Protein AF-A0A4Y2WP47-F1 (afdb_monomer_lite)

Sequence (71 aa):
KKREAVPELAPMLWNSFGTITALLQEIINIYPAINPPTLTAHQSNRVCNALALLQCVASHPETRSAFLAGN

pLDDT: mean 89.17, std 11.16, range [49.94, 96.56]

Organism: Araneus ventricosus (NCBI:txid182803)

Structure (mmCIF, N/CA/C/O backbone):
data_AF-A0A4Y2WP47-F1
#
_entry.id   AF-A0A4Y2WP47-F1
#
loop_
_atom_site.group_PDB
_atom_site.id
_atom_site.type_symbol
_atom_site.label_atom_id
_atom_site.label_alt_id
_atom_site.label_comp_id
_atom_site.label_asym_id
_atom_site.label_entity_id
_atom_site.label_seq_id
_atom_site.pdbx_PDB_ins_code
_atom_site.Cartn_x
_atom_site.Cartn_y
_atom_site.Cartn_z
_atom_site.occupancy
_atom_site.B_iso_or_equiv
_atom_site.auth_seq_id
_atom_site.auth_comp_id
_atom_site.auth_asym_id
_atom_site.auth_atom_id
_atom_site.pdbx_PDB_model_num
ATOM 1 N N . LYS A 1 1 ? -10.166 10.751 -3.587 1.00 49.94 1 LYS A N 1
ATOM 2 C CA . LYS A 1 1 ? -11.355 11.635 -3.468 1.00 49.94 1 LYS A CA 1
ATOM 3 C C . LYS A 1 1 ? -12.396 11.189 -2.427 1.00 49.94 1 LYS A C 1
ATOM 5 O O . LYS A 1 1 ? -13.057 12.071 -1.916 1.00 49.94 1 LYS A O 1
ATOM 10 N N . LYS A 1 2 ? -12.543 9.899 -2.058 1.00 56.31 2 LYS A N 1
ATOM 11 C CA . LYS A 1 2 ? -13.435 9.479 -0.943 1.00 56.31 2 LYS A CA 1
ATOM 12 C C . LYS A 1 2 ? -12.738 9.171 0.396 1.00 56.31 2 LYS A C 1
ATOM 14 O O . LYS A 1 2 ? -13.425 8.910 1.369 1.00 56.31 2 LYS A O 1
ATOM 19 N N . ARG A 1 3 ? -11.399 9.205 0.455 1.00 53.31 3 ARG A N 1
ATOM 20 C CA . ARG A 1 3 ? -10.640 8.829 1.665 1.00 53.31 3 ARG A CA 1
ATOM 21 C C . ARG A 1 3 ? -10.883 9.748 2.862 1.00 53.31 3 ARG A C 1
ATOM 23 O O . ARG A 1 3 ? -10.957 9.260 3.971 1.00 53.31 3 ARG A O 1
ATOM 30 N N . GLU A 1 4 ? -11.052 11.045 2.622 1.00 56.72 4 GLU A N 1
ATOM 31 C CA . GLU A 1 4 ? -11.349 12.034 3.674 1.00 56.72 4 GLU A CA 1
ATOM 32 C C . GLU A 1 4 ? -12.848 12.119 3.997 1.00 56.72 4 GLU A C 1
ATOM 34 O O . GLU A 1 4 ? -13.236 12.646 5.030 1.00 56.72 4 GLU A O 1
ATOM 39 N N . ALA A 1 5 ? -13.700 11.598 3.108 1.00 60.84 5 ALA A N 1
ATOM 40 C CA . ALA A 1 5 ? -15.154 11.670 3.237 1.00 60.84 5 ALA A CA 1
ATOM 41 C C . ALA A 1 5 ? -15.754 10.473 3.992 1.00 60.84 5 ALA A C 1
ATOM 43 O O . ALA A 1 5 ? -16.940 10.487 4.306 1.00 60.84 5 ALA A O 1
ATOM 44 N N . VAL A 1 6 ? -14.963 9.425 4.240 1.00 72.38 6 VAL A N 1
ATOM 45 C CA . VAL A 1 6 ? -15.401 8.205 4.924 1.00 72.38 6 VAL A CA 1
ATOM 46 C C . VAL A 1 6 ? -14.428 7.938 6.076 1.00 72.38 6 VAL A C 1
ATOM 48 O O . VAL A 1 6 ? -13.406 7.290 5.855 1.00 72.38 6 VAL A O 1
ATOM 51 N N . PRO A 1 7 ? -14.718 8.449 7.286 1.00 70.69 7 PRO A N 1
ATOM 52 C CA . PRO A 1 7 ? -13.873 8.254 8.469 1.00 70.69 7 PRO A CA 1
ATOM 53 C C . PRO A 1 7 ? -13.579 6.770 8.739 1.00 70.69 7 PRO A C 1
ATOM 55 O O . PRO A 1 7 ? -12.437 6.391 8.972 1.00 70.69 7 PRO A O 1
ATOM 58 N N . GLU A 1 8 ? -14.586 5.920 8.533 1.00 80.94 8 GLU A N 1
ATOM 59 C CA . GLU A 1 8 ? -14.532 4.468 8.748 1.00 80.94 8 GLU A CA 1
ATOM 60 C C . GLU A 1 8 ? -13.819 3.686 7.632 1.00 80.94 8 GLU A C 1
ATOM 62 O O . GLU A 1 8 ? -13.782 2.455 7.649 1.00 80.94 8 GLU A O 1
ATOM 67 N N . LEU A 1 9 ? -13.248 4.359 6.627 1.00 85.00 9 LEU A N 1
ATOM 68 C CA . LEU A 1 9 ? -12.666 3.669 5.477 1.00 85.00 9 LEU A CA 1
ATOM 69 C C . LEU A 1 9 ? -11.501 2.762 5.880 1.00 85.00 9 LEU A C 1
ATOM 71 O O . LEU A 1 9 ? -11.368 1.669 5.337 1.00 85.00 9 LEU A O 1
ATOM 75 N N . ALA A 1 10 ? -10.661 3.196 6.818 1.00 87.62 10 ALA A N 1
ATOM 76 C CA . ALA A 1 10 ? -9.525 2.402 7.271 1.00 87.62 10 ALA A CA 1
ATOM 77 C C . ALA A 1 10 ? -9.969 1.106 7.984 1.00 87.62 10 ALA A C 1
ATOM 79 O O . ALA A 1 10 ? -9.552 0.034 7.533 1.00 87.62 10 ALA A O 1
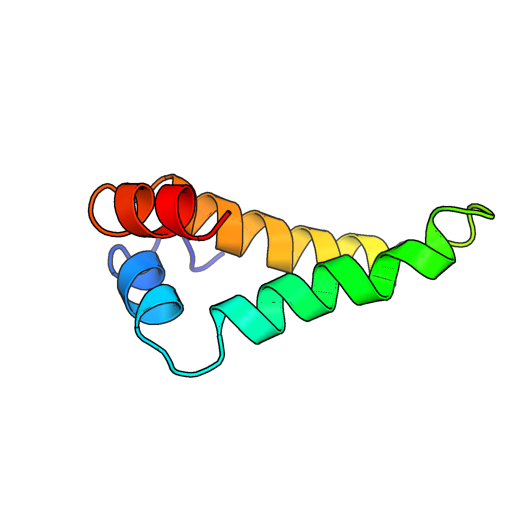ATOM 80 N N . PRO A 1 11 ? -10.862 1.149 8.995 1.00 90.06 11 PRO A N 1
ATOM 81 C CA . PRO A 1 11 ? -11.468 -0.055 9.567 1.00 90.06 11 PRO A CA 1
ATOM 82 C C . PRO A 1 11 ? -12.173 -0.943 8.537 1.00 90.06 11 PRO A C 1
ATOM 84 O O . PRO A 1 11 ? -12.014 -2.163 8.574 1.00 90.06 11 PRO A O 1
ATOM 87 N N . MET A 1 12 ? -12.910 -0.364 7.582 1.00 91.31 12 MET A N 1
ATOM 88 C CA . MET A 1 12 ? -13.575 -1.137 6.526 1.00 91.31 12 MET A CA 1
ATOM 89 C C . MET A 1 12 ? -12.571 -1.890 5.649 1.00 91.31 12 MET A C 1
ATOM 91 O O . MET A 1 12 ? -12.773 -3.068 5.368 1.00 91.31 12 MET A O 1
ATOM 95 N N . LEU A 1 13 ? -11.484 -1.238 5.227 1.00 90.00 13 LEU A N 1
ATOM 96 C CA . LEU A 1 13 ? -10.437 -1.866 4.416 1.00 90.00 13 LEU A CA 1
ATOM 97 C C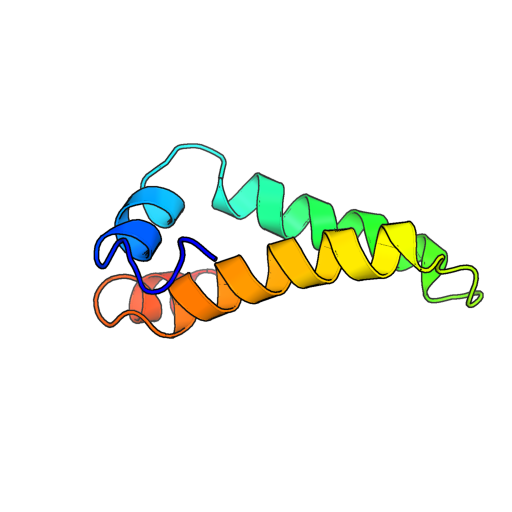 . LEU A 1 13 ? -9.689 -2.954 5.190 1.00 90.00 13 LEU A C 1
ATOM 99 O O . LEU A 1 13 ? -9.353 -3.983 4.613 1.00 90.00 13 LEU A O 1
ATOM 103 N N . TRP A 1 14 ? -9.429 -2.732 6.479 1.00 91.19 14 TRP A N 1
ATOM 104 C CA . TRP A 1 14 ? -8.709 -3.684 7.320 1.00 91.19 14 TRP A CA 1
ATOM 105 C C . TRP A 1 14 ? -9.527 -4.944 7.615 1.00 91.19 14 TRP A C 1
ATOM 107 O O . TRP A 1 14 ? -9.018 -6.054 7.491 1.00 91.19 14 TRP A O 1
ATOM 117 N N . ASN A 1 15 ? -10.806 -4.781 7.959 1.00 91.12 15 ASN A N 1
ATOM 118 C CA . ASN A 1 15 ? -11.684 -5.896 8.320 1.00 91.12 15 ASN A CA 1
ATOM 119 C C . ASN A 1 15 ? -12.295 -6.613 7.104 1.00 91.12 15 ASN A C 1
ATOM 121 O O . ASN A 1 15 ? -12.876 -7.688 7.246 1.00 91.12 15 ASN A O 1
ATOM 125 N N . SER A 1 16 ? -12.170 -6.046 5.902 1.00 93.81 16 SER A N 1
ATOM 126 C CA . SER A 1 16 ? -12.620 -6.703 4.675 1.00 93.81 16 SER A CA 1
ATOM 127 C C . SER A 1 16 ? -11.664 -7.824 4.273 1.00 93.81 16 SER A C 1
ATOM 129 O O . SER A 1 16 ? -10.478 -7.598 4.012 1.00 93.81 16 SER A O 1
ATOM 131 N N . PHE A 1 17 ? -12.200 -9.041 4.155 1.00 94.06 17 PHE A N 1
ATOM 132 C CA . PHE A 1 17 ? -11.431 -10.229 3.790 1.00 94.06 17 PHE A CA 1
ATOM 133 C C . PHE A 1 17 ? -10.626 -10.018 2.497 1.00 94.06 17 PHE A C 1
ATOM 135 O O . PHE A 1 17 ? -11.158 -9.576 1.479 1.00 94.06 17 PHE A O 1
ATOM 142 N N . GLY A 1 18 ? -9.325 -10.317 2.547 1.00 91.94 18 GLY A N 1
ATOM 143 C CA . GLY A 1 18 ? -8.420 -10.261 1.396 1.00 91.94 18 GLY A CA 1
ATOM 144 C C . GLY A 1 18 ? -8.062 -8.857 0.890 1.00 91.94 18 GLY A C 1
ATOM 145 O O . GLY A 1 18 ? -7.258 -8.747 -0.032 1.00 91.94 18 GLY A O 1
ATOM 146 N N . THR A 1 19 ? -8.594 -7.780 1.478 1.00 94.56 19 THR A N 1
ATOM 147 C CA . THR A 1 19 ? -8.361 -6.413 0.974 1.00 94.56 19 THR A CA 1
ATOM 148 C C . THR A 1 19 ? -6.913 -5.972 1.172 1.00 94.56 19 THR A C 1
ATOM 150 O O . THR A 1 19 ? -6.275 -5.529 0.219 1.00 94.56 19 THR A O 1
ATOM 153 N N . ILE A 1 20 ? -6.353 -6.147 2.373 1.00 94.38 20 ILE A N 1
ATOM 154 C CA . ILE A 1 20 ? -4.942 -5.824 2.639 1.00 94.38 20 ILE A CA 1
ATOM 155 C C . ILE A 1 20 ? -4.012 -6.688 1.778 1.00 94.38 20 ILE A C 1
ATOM 157 O O . ILE A 1 20 ? -3.072 -6.169 1.181 1.00 94.38 20 ILE A O 1
ATOM 161 N N . THR A 1 21 ? -4.321 -7.978 1.624 1.00 94.31 21 THR A N 1
ATOM 162 C CA . THR A 1 21 ? -3.577 -8.891 0.744 1.00 94.31 21 THR A CA 1
ATOM 163 C C . THR A 1 21 ? -3.596 -8.424 -0.710 1.00 94.31 21 THR A C 1
ATOM 165 O O . THR A 1 21 ? -2.550 -8.391 -1.350 1.00 94.31 21 THR A O 1
ATOM 168 N N . ALA A 1 22 ? -4.751 -8.003 -1.229 1.00 95.31 22 ALA A N 1
ATOM 169 C CA . ALA A 1 22 ? -4.861 -7.467 -2.582 1.00 95.31 22 ALA A CA 1
ATOM 170 C C . ALA A 1 22 ? -4.035 -6.181 -2.755 1.00 95.31 22 ALA A C 1
ATOM 172 O O . ALA A 1 22 ? -3.328 -6.040 -3.749 1.00 95.31 22 ALA A O 1
ATOM 173 N N . LEU A 1 23 ? -4.057 -5.270 -1.775 1.00 94.88 23 LEU A N 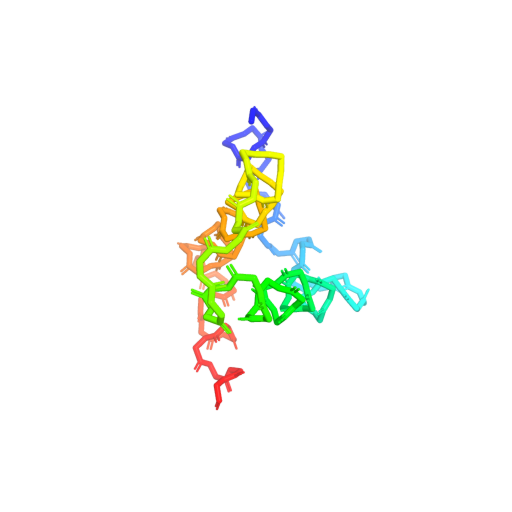1
ATOM 174 C CA . LEU A 1 23 ? -3.240 -4.050 -1.805 1.00 94.88 23 LEU A CA 1
ATOM 175 C C . LEU A 1 23 ? -1.734 -4.352 -1.787 1.00 94.88 23 LEU A C 1
ATOM 177 O O . LEU A 1 23 ? -0.975 -3.696 -2.498 1.00 94.88 23 LEU A O 1
ATOM 181 N N . LEU A 1 24 ? -1.298 -5.348 -1.013 1.00 94.69 24 LEU A N 1
ATOM 182 C CA . LEU A 1 24 ? 0.093 -5.806 -1.013 1.00 94.69 24 LEU A CA 1
ATOM 183 C C . LEU A 1 24 ? 0.471 -6.457 -2.347 1.00 94.69 24 LEU A C 1
ATOM 185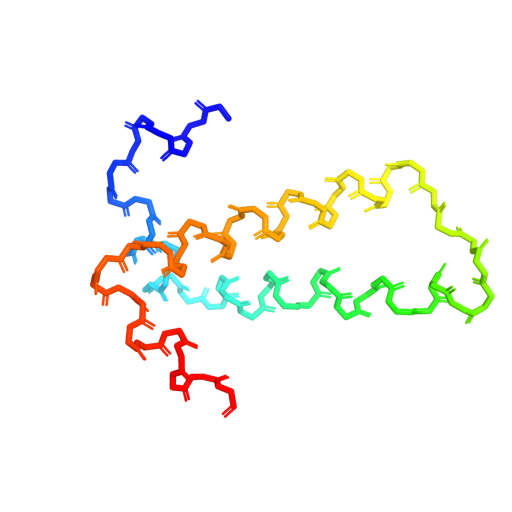 O O . LEU A 1 24 ? 1.545 -6.182 -2.882 1.00 94.69 24 LEU A O 1
ATOM 189 N N . GLN A 1 25 ? -0.427 -7.253 -2.927 1.00 95.00 25 GLN A N 1
ATOM 190 C CA . GLN A 1 25 ? -0.214 -7.871 -4.233 1.00 95.00 25 GLN A CA 1
ATOM 191 C C . GLN A 1 25 ? 0.005 -6.819 -5.330 1.00 95.00 25 GLN A C 1
ATOM 193 O O . GLN A 1 25 ? 0.872 -6.995 -6.182 1.00 95.00 25 GLN A O 1
ATOM 198 N N . GLU A 1 26 ? -0.721 -5.698 -5.288 1.00 94.81 26 GLU A N 1
ATOM 199 C CA . GLU A 1 26 ? -0.518 -4.574 -6.212 1.00 94.81 26 GLU A CA 1
ATOM 200 C C . GLU A 1 26 ? 0.894 -3.977 -6.128 1.00 94.81 26 GLU A C 1
ATOM 202 O O . GLU A 1 26 ? 1.450 -3.574 -7.148 1.00 94.81 26 GLU A O 1
ATOM 207 N N . ILE A 1 27 ? 1.497 -3.952 -4.937 1.00 95.44 27 ILE A N 1
ATOM 208 C CA . ILE A 1 27 ? 2.872 -3.475 -4.742 1.00 95.44 27 ILE A CA 1
ATOM 209 C C . ILE A 1 27 ? 3.875 -4.508 -5.259 1.00 95.44 27 ILE A C 1
ATOM 211 O O . ILE A 1 27 ? 4.782 -4.159 -6.012 1.00 95.44 27 ILE A O 1
ATOM 215 N N . ILE A 1 28 ? 3.692 -5.781 -4.901 1.00 95.62 28 ILE A N 1
ATOM 216 C CA . ILE A 1 28 ? 4.587 -6.874 -5.310 1.00 95.62 28 ILE A CA 1
ATOM 217 C C . ILE A 1 28 ? 4.616 -7.009 -6.837 1.00 95.62 28 ILE A C 1
ATOM 219 O O . ILE A 1 28 ? 5.685 -7.155 -7.429 1.00 95.62 28 ILE A O 1
ATOM 223 N N . ASN A 1 29 ? 3.460 -6.884 -7.492 1.00 95.00 29 ASN A N 1
ATOM 224 C CA . ASN A 1 29 ? 3.335 -6.968 -8.948 1.00 95.00 29 ASN A CA 1
ATOM 225 C C . ASN A 1 29 ? 4.125 -5.880 -9.698 1.00 95.00 29 ASN A C 1
ATOM 227 O O . ASN A 1 29 ? 4.365 -6.025 -10.896 1.00 95.00 29 ASN A O 1
ATOM 231 N N . ILE A 1 30 ? 4.533 -4.800 -9.024 1.00 95.69 30 ILE A N 1
ATOM 232 C CA . ILE A 1 30 ? 5.352 -3.738 -9.615 1.00 95.69 30 ILE A CA 1
ATOM 233 C C . ILE A 1 30 ? 6.849 -4.031 -9.562 1.00 95.69 30 ILE A C 1
ATOM 235 O O . ILE A 1 30 ? 7.576 -3.515 -10.409 1.00 95.69 30 ILE A O 1
ATOM 239 N N . TYR A 1 31 ? 7.327 -4.888 -8.658 1.00 95.19 31 TYR A N 1
ATOM 240 C CA . TYR A 1 31 ? 8.761 -5.162 -8.512 1.00 95.19 31 TYR A CA 1
ATOM 241 C C . TYR A 1 31 ? 9.483 -5.559 -9.812 1.00 95.19 31 TYR A C 1
ATOM 243 O O . TYR A 1 31 ? 10.559 -5.008 -10.053 1.00 95.19 31 TYR A O 1
ATOM 251 N N . PRO A 1 32 ? 8.911 -6.391 -10.708 1.00 95.25 32 PRO A N 1
ATOM 252 C CA . PRO A 1 32 ? 9.559 -6.715 -11.982 1.00 95.25 32 PRO A CA 1
ATOM 253 C C . PRO A 1 32 ? 9.774 -5.509 -12.910 1.00 95.25 32 PRO A C 1
ATOM 255 O O . PRO A 1 32 ? 10.674 -5.533 -13.739 1.00 95.25 32 PRO A O 1
ATOM 258 N N . ALA A 1 33 ? 8.959 -4.457 -12.784 1.00 93.75 33 ALA A N 1
ATOM 259 C CA . ALA A 1 33 ? 9.056 -3.243 -13.597 1.00 93.75 33 ALA A CA 1
ATOM 260 C C . ALA A 1 33 ? 9.955 -2.157 -12.973 1.00 93.75 33 ALA A C 1
ATOM 262 O O . ALA A 1 33 ? 10.172 -1.113 -13.593 1.00 93.75 33 ALA A O 1
ATOM 263 N N . ILE A 1 34 ? 10.448 -2.369 -11.745 1.00 93.69 34 ILE A N 1
ATOM 264 C CA . ILE A 1 34 ? 11.393 -1.462 -11.076 1.00 93.69 34 ILE A CA 1
ATOM 265 C C . ILE A 1 34 ? 12.817 -1.705 -11.582 1.00 93.69 34 ILE A C 1
ATOM 267 O O . ILE A 1 34 ? 13.571 -0.747 -11.758 1.00 93.69 34 ILE A O 1
ATOM 271 N N . ASN A 1 35 ? 13.192 -2.967 -11.817 1.00 91.50 35 ASN A N 1
ATOM 272 C CA . ASN A 1 35 ? 14.518 -3.321 -12.309 1.00 91.50 35 ASN A CA 1
ATOM 273 C C . ASN A 1 35 ? 14.454 -4.468 -13.343 1.00 91.50 35 ASN A C 1
ATOM 275 O O . ASN A 1 35 ? 14.190 -5.605 -12.945 1.00 91.50 35 ASN A O 1
ATOM 279 N N . PRO A 1 36 ? 14.729 -4.203 -14.638 1.00 91.62 36 PRO A N 1
ATOM 280 C CA . PRO A 1 36 ? 15.077 -2.899 -15.222 1.00 91.62 36 PRO A CA 1
ATOM 281 C C . PRO A 1 36 ? 13.910 -1.890 -15.146 1.00 91.62 36 PRO A C 1
ATOM 283 O O . PRO A 1 36 ? 12.758 -2.304 -15.030 1.00 91.62 36 PRO A O 1
ATOM 286 N N . PRO A 1 37 ? 14.171 -0.568 -15.198 1.00 92.75 37 PRO A N 1
ATOM 287 C CA . PRO A 1 37 ? 13.147 0.458 -15.003 1.00 92.75 37 PRO A CA 1
ATOM 288 C C . PRO A 1 37 ? 12.231 0.576 -16.229 1.00 92.75 37 PRO A C 1
ATOM 290 O O . PRO A 1 37 ? 12.422 1.424 -17.099 1.00 92.75 37 PRO A O 1
ATOM 293 N N . THR A 1 38 ? 11.216 -0.281 -16.296 1.00 95.75 38 THR A N 1
ATOM 294 C CA . THR A 1 38 ? 10.206 -0.315 -17.368 1.00 95.75 38 THR A CA 1
ATOM 295 C C . THR A 1 38 ? 8.826 0.124 -16.878 1.00 95.75 38 THR A C 1
ATOM 297 O O . THR A 1 38 ? 7.811 -0.153 -17.518 1.00 95.75 38 THR A O 1
ATOM 300 N N . LEU A 1 39 ? 8.768 0.775 -15.714 1.00 94.75 39 LEU A N 1
ATOM 301 C CA . LEU A 1 39 ? 7.530 1.214 -15.082 1.00 94.75 39 LEU A CA 1
ATOM 302 C C . LEU A 1 39 ? 6.809 2.270 -15.931 1.00 94.75 39 LEU A C 1
ATOM 304 O O . LEU A 1 39 ? 7.332 3.350 -16.198 1.00 94.75 39 LEU A O 1
ATOM 308 N N . THR A 1 40 ? 5.564 1.985 -16.304 1.00 96.31 40 THR A N 1
ATOM 309 C CA . THR A 1 40 ? 4.717 2.935 -17.037 1.00 96.31 40 THR A CA 1
ATOM 310 C C . THR A 1 40 ? 3.991 3.903 -16.098 1.00 96.31 40 THR A C 1
ATOM 312 O O . THR A 1 40 ? 3.725 3.597 -14.933 1.00 96.31 40 THR A O 1
ATOM 315 N N . ALA A 1 41 ? 3.566 5.059 -16.621 1.00 94.81 41 ALA A N 1
ATOM 316 C CA . ALA A 1 41 ? 2.744 6.012 -15.868 1.00 94.81 41 ALA A CA 1
ATOM 317 C C . ALA A 1 41 ? 1.436 5.381 -15.348 1.00 94.81 41 ALA A C 1
ATOM 319 O O . ALA A 1 41 ? 0.995 5.678 -14.237 1.00 94.81 41 ALA A O 1
ATOM 320 N N . HIS A 1 42 ? 0.829 4.471 -16.118 1.00 94.81 42 HIS A N 1
ATOM 321 C CA . HIS A 1 42 ? -0.389 3.781 -15.696 1.00 94.81 42 HIS A CA 1
ATOM 322 C C . HIS A 1 42 ? -0.142 2.858 -14.493 1.00 94.81 42 HIS A C 1
ATOM 324 O O . HIS A 1 42 ? -0.898 2.910 -13.520 1.00 94.81 42 HIS A O 1
ATOM 330 N N . GLN A 1 43 ? 0.927 2.059 -14.540 1.00 94.19 43 GLN A N 1
ATOM 331 C CA . GLN A 1 43 ? 1.338 1.186 -13.439 1.00 94.19 43 GLN A CA 1
ATOM 332 C C . GLN A 1 43 ? 1.683 1.988 -12.180 1.00 94.19 43 GLN A C 1
ATOM 334 O O . GLN A 1 43 ? 1.206 1.654 -11.097 1.00 94.19 43 GLN A O 1
ATOM 339 N N . SER A 1 44 ? 2.426 3.088 -12.335 1.00 95.31 44 SER A N 1
ATOM 340 C CA . SER A 1 44 ? 2.756 4.010 -11.242 1.00 95.31 44 SER A CA 1
ATOM 341 C C . SER A 1 44 ? 1.497 4.570 -10.567 1.00 95.31 44 SER A C 1
ATOM 343 O O . SER A 1 44 ? 1.321 4.446 -9.357 1.00 95.31 44 SER A O 1
ATOM 345 N N . ASN A 1 45 ? 0.544 5.092 -11.344 1.00 95.31 45 ASN A N 1
ATOM 346 C CA . ASN A 1 45 ? -0.707 5.621 -10.794 1.00 95.31 45 ASN A CA 1
ATOM 347 C C . ASN A 1 45 ? -1.517 4.553 -10.042 1.00 95.31 45 ASN A C 1
ATOM 349 O O . ASN A 1 45 ? -2.112 4.839 -9.001 1.00 95.31 45 ASN A O 1
ATOM 353 N N . ARG A 1 46 ? -1.537 3.316 -10.553 1.00 94.81 46 ARG A N 1
ATOM 354 C CA . ARG A 1 46 ? -2.235 2.193 -9.919 1.00 94.81 46 ARG A CA 1
ATOM 355 C C . ARG A 1 46 ? -1.613 1.834 -8.567 1.00 94.81 46 ARG A C 1
ATOM 357 O O . ARG A 1 46 ? -2.340 1.802 -7.574 1.00 94.81 46 ARG A O 1
ATOM 364 N N . VAL A 1 47 ? -0.292 1.656 -8.498 1.00 96.56 47 VAL A N 1
ATOM 365 C CA . VAL A 1 47 ? 0.387 1.331 -7.231 1.00 96.56 47 VAL A CA 1
ATOM 366 C C . VAL A 1 47 ? 0.338 2.496 -6.237 1.00 96.56 47 VAL A C 1
ATOM 368 O O . VAL A 1 47 ? 0.112 2.272 -5.053 1.00 96.56 47 VAL A O 1
ATOM 371 N N . CYS A 1 48 ? 0.411 3.750 -6.696 1.00 95.44 48 CYS A N 1
ATOM 372 C CA . CYS A 1 48 ? 0.223 4.931 -5.846 1.00 95.44 48 CYS A CA 1
ATOM 373 C C . CYS A 1 48 ? -1.171 4.970 -5.202 1.00 95.44 48 CYS A C 1
ATOM 375 O O . CYS A 1 48 ? -1.315 5.342 -4.035 1.00 95.44 48 CYS A O 1
ATOM 377 N N . ASN A 1 49 ? -2.212 4.543 -5.922 1.00 94.50 49 ASN A N 1
ATOM 378 C CA . ASN A 1 49 ? -3.544 4.412 -5.339 1.00 94.50 49 ASN A CA 1
ATOM 379 C C . ASN A 1 49 ? -3.588 3.330 -4.251 1.00 94.50 49 ASN A C 1
ATOM 381 O O . ASN A 1 49 ? -4.206 3.564 -3.213 1.00 94.50 49 ASN A O 1
ATOM 385 N N . ALA A 1 50 ? -2.921 2.189 -4.441 1.00 94.75 50 ALA A N 1
ATOM 386 C CA . ALA A 1 50 ? -2.831 1.154 -3.410 1.00 94.75 50 ALA A CA 1
ATOM 387 C C . ALA A 1 50 ? -2.049 1.647 -2.179 1.00 94.75 50 ALA A C 1
ATOM 389 O O . ALA A 1 50 ? -2.553 1.588 -1.056 1.00 94.75 50 ALA A O 1
ATOM 390 N N . LEU A 1 51 ? -0.874 2.246 -2.395 1.00 95.19 51 LEU A N 1
ATOM 391 C CA . LEU A 1 51 ? -0.036 2.828 -1.344 1.00 95.19 51 LEU A CA 1
ATOM 392 C C . LEU A 1 51 ? -0.795 3.854 -0.515 1.00 95.19 51 LEU A C 1
ATOM 394 O O . LEU A 1 51 ? -0.734 3.843 0.709 1.00 95.19 51 LEU A O 1
ATOM 398 N N . ALA A 1 52 ? -1.572 4.713 -1.161 1.00 93.81 52 ALA A N 1
ATOM 399 C CA . ALA A 1 52 ? -2.283 5.746 -0.441 1.00 93.81 52 ALA A CA 1
ATOM 400 C C . ALA A 1 52 ? -3.549 5.220 0.286 1.00 93.81 52 ALA A C 1
ATOM 402 O O . ALA A 1 52 ? -4.076 5.904 1.162 1.00 93.81 52 ALA A O 1
ATOM 403 N N . LEU A 1 53 ? -4.038 4.006 -0.024 1.00 92.94 53 LEU A N 1
ATOM 404 C CA . LEU A 1 53 ? -5.000 3.292 0.836 1.00 92.94 53 LEU A CA 1
ATOM 405 C C . LEU A 1 53 ? -4.296 2.701 2.062 1.00 92.94 53 LEU A C 1
ATOM 407 O O . LEU A 1 53 ? -4.806 2.839 3.169 1.00 92.94 53 LEU A O 1
ATOM 411 N N . LEU A 1 54 ? -3.104 2.124 1.890 1.00 93.75 54 LEU A N 1
ATOM 412 C CA . LEU A 1 54 ? -2.300 1.635 3.014 1.00 93.75 54 LEU A CA 1
ATOM 413 C C . LEU A 1 54 ? -1.884 2.773 3.953 1.00 93.75 54 LEU A C 1
ATOM 415 O O . LEU A 1 54 ? -1.942 2.609 5.164 1.00 93.75 54 LEU A O 1
ATOM 419 N N . GLN A 1 55 ? -1.561 3.955 3.421 1.00 93.06 55 GLN A N 1
ATOM 420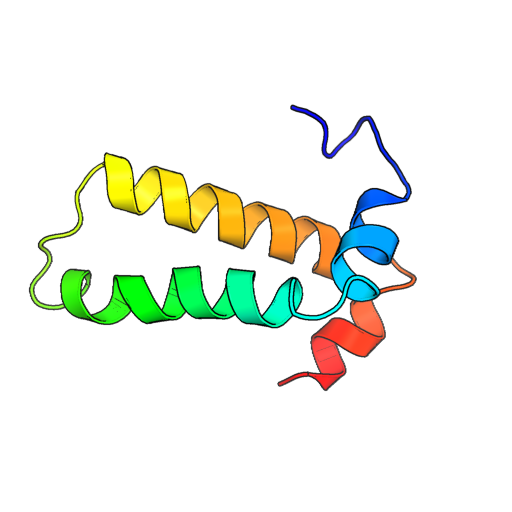 C CA . GLN A 1 55 ? -1.320 5.155 4.229 1.00 93.06 55 GLN A CA 1
ATOM 421 C C . GLN A 1 55 ? -2.544 5.536 5.071 1.00 93.06 55 GLN A C 1
ATOM 423 O O . GLN A 1 55 ? -2.391 5.887 6.237 1.00 93.06 55 GLN A O 1
ATOM 428 N N . CYS A 1 56 ? -3.755 5.426 4.513 1.00 92.38 56 CYS A N 1
ATOM 429 C CA . CYS A 1 56 ? -4.994 5.681 5.249 1.00 92.38 56 CYS A CA 1
ATOM 430 C C . CYS A 1 56 ? -5.155 4.696 6.420 1.00 92.38 56 CYS A C 1
ATOM 432 O O . CYS A 1 56 ? -5.363 5.127 7.554 1.00 92.38 56 CYS A O 1
ATOM 434 N N . VAL A 1 57 ? -4.943 3.400 6.174 1.00 92.12 57 VAL A N 1
ATOM 435 C CA . VAL A 1 57 ? -4.956 2.351 7.210 1.00 92.12 57 VAL A CA 1
ATOM 436 C C . VAL A 1 57 ? -3.874 2.587 8.273 1.00 92.12 57 VAL A C 1
ATOM 438 O O . VAL A 1 57 ? -4.141 2.455 9.465 1.00 92.12 57 VAL A O 1
ATOM 441 N N . ALA A 1 58 ? -2.668 2.989 7.874 1.00 92.25 58 ALA A N 1
ATOM 442 C CA . ALA A 1 58 ? -1.567 3.267 8.796 1.00 92.25 58 ALA A CA 1
ATOM 443 C C . ALA A 1 58 ? -1.789 4.540 9.638 1.00 92.25 58 ALA A C 1
ATOM 445 O O . ALA A 1 58 ? -1.295 4.634 10.762 1.00 92.25 58 ALA A O 1
ATOM 446 N N . SER A 1 59 ? -2.522 5.525 9.107 1.00 91.00 59 SER A N 1
ATOM 447 C CA . SER A 1 59 ? -2.834 6.777 9.809 1.00 91.00 59 SER A CA 1
ATOM 448 C C . SER A 1 59 ? -3.984 6.665 10.811 1.00 91.00 59 SER A C 1
ATOM 450 O O . SER A 1 59 ? -4.067 7.487 11.722 1.00 91.00 59 SER A O 1
ATOM 452 N N . HIS A 1 60 ? -4.862 5.669 10.665 1.00 92.06 60 HIS A N 1
ATOM 453 C CA . HIS A 1 60 ? -6.059 5.550 11.493 1.00 92.06 60 HIS A CA 1
ATOM 454 C C . HIS A 1 60 ? -5.739 4.868 12.835 1.00 92.06 60 HIS A C 1
ATOM 456 O O . HIS A 1 60 ? -5.123 3.799 12.838 1.00 92.06 60 HIS A O 1
ATOM 462 N N . PRO A 1 61 ? -6.152 5.439 13.984 1.00 90.00 61 PRO A N 1
ATOM 463 C CA . PRO A 1 61 ? -5.744 4.959 15.308 1.00 90.00 61 PRO A CA 1
ATOM 464 C C . PRO A 1 61 ? -6.151 3.506 15.580 1.00 90.00 61 PRO A C 1
ATOM 466 O O . PRO A 1 61 ? -5.385 2.767 16.190 1.00 90.00 61 PRO A O 1
ATOM 469 N N . GLU A 1 62 ? -7.311 3.074 15.080 1.00 91.12 62 GLU A N 1
ATOM 470 C CA . GLU A 1 62 ? -7.811 1.710 15.300 1.00 91.12 62 GLU A CA 1
ATOM 471 C C . GLU A 1 62 ? -7.043 0.640 14.518 1.00 91.12 62 GLU A C 1
ATOM 473 O O . GLU A 1 62 ? -6.855 -0.473 15.003 1.00 91.12 62 GLU A O 1
ATOM 478 N N . THR A 1 63 ? -6.577 0.961 13.310 1.00 92.38 63 THR A N 1
ATOM 479 C CA . THR A 1 63 ? -5.917 -0.013 12.430 1.00 92.38 63 THR A CA 1
ATOM 480 C C . THR A 1 63 ? -4.400 0.096 12.469 1.00 92.38 63 THR A C 1
ATOM 482 O O . THR A 1 63 ? -3.722 -0.852 12.087 1.00 92.38 63 THR A O 1
ATOM 485 N N . ARG A 1 64 ? -3.839 1.205 12.967 1.00 92.56 64 ARG A N 1
ATOM 486 C CA . ARG A 1 64 ? -2.391 1.449 13.013 1.00 92.56 64 ARG A CA 1
ATOM 487 C C . ARG A 1 64 ? -1.625 0.355 13.750 1.00 92.56 64 ARG A C 1
ATOM 489 O O . ARG A 1 64 ? -0.617 -0.120 13.237 1.00 92.56 64 ARG A O 1
ATOM 496 N N . SER A 1 65 ? -2.079 -0.044 14.936 1.00 93.12 65 SER A N 1
ATOM 497 C CA . SER A 1 65 ? -1.391 -1.074 15.728 1.00 93.12 65 SER A CA 1
ATOM 498 C C . SER A 1 65 ? -1.377 -2.420 15.004 1.00 93.12 65 SER A C 1
ATOM 500 O O . SER A 1 65 ? -0.340 -3.073 14.937 1.00 93.12 65 SER A O 1
ATOM 502 N N . ALA A 1 66 ? -2.508 -2.801 14.405 1.00 91.50 66 ALA A N 1
ATOM 503 C CA . ALA A 1 66 ? -2.633 -4.042 13.648 1.00 91.50 66 ALA A CA 1
ATOM 504 C C . ALA A 1 66 ? -1.814 -4.004 12.343 1.00 91.50 66 ALA A C 1
ATOM 506 O O . ALA A 1 66 ? -1.149 -4.979 12.003 1.00 91.50 66 ALA A O 1
ATOM 507 N N . PHE A 1 67 ? -1.783 -2.854 11.663 1.00 91.81 67 PHE A N 1
ATOM 508 C CA . PHE A 1 67 ? -0.942 -2.609 10.491 1.00 91.81 67 PHE A CA 1
ATOM 509 C C . PHE A 1 67 ? 0.550 -2.770 10.810 1.00 91.81 67 PHE A C 1
ATOM 511 O O . PHE A 1 67 ? 1.270 -3.410 10.052 1.00 91.81 67 PHE A O 1
ATOM 518 N N . LEU A 1 68 ? 1.015 -2.231 11.943 1.00 92.31 68 LEU A N 1
ATOM 519 C CA . LEU A 1 68 ? 2.411 -2.361 12.376 1.00 92.31 68 LEU A CA 1
ATOM 520 C C . LEU A 1 68 ? 2.774 -3.788 12.811 1.00 92.31 68 LEU A C 1
ATOM 522 O O . LEU A 1 68 ? 3.924 -4.184 12.651 1.00 92.31 68 LEU A O 1
ATOM 526 N N . ALA A 1 69 ? 1.812 -4.548 13.338 1.00 92.19 69 ALA A N 1
ATOM 52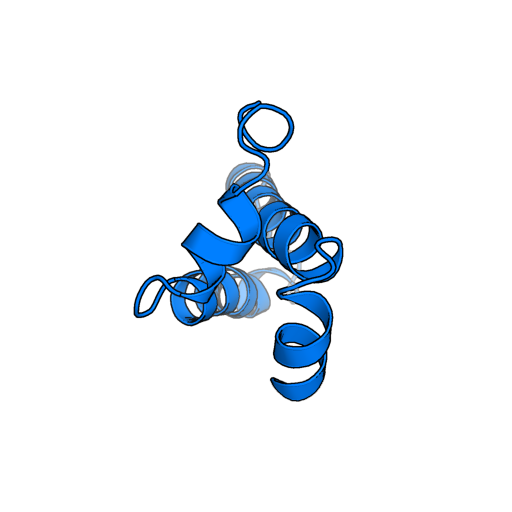7 C CA . ALA A 1 69 ? 2.002 -5.947 13.715 1.00 92.19 69 ALA A CA 1
ATOM 528 C C . ALA A 1 69 ? 2.029 -6.912 12.514 1.00 92.19 69 ALA A C 1
ATOM 530 O O . ALA A 1 69 ? 2.462 -8.047 12.666 1.00 92.19 69 ALA A O 1
ATOM 531 N N . GLY A 1 70 ? 1.554 -6.487 11.338 1.00 79.44 70 GLY A N 1
ATOM 532 C CA . GLY A 1 70 ? 1.501 -7.305 10.121 1.00 79.44 70 GLY A CA 1
ATOM 533 C C . GLY A 1 70 ? 2.794 -7.341 9.295 1.00 79.44 70 GLY A C 1
ATOM 534 O O . GLY A 1 70 ? 2.720 -7.704 8.122 1.00 79.44 70 GLY A O 1
ATOM 535 N N . ASN A 1 71 ? 3.926 -6.920 9.872 1.00 58.00 71 ASN A N 1
ATOM 536 C CA . ASN A 1 71 ? 5.267 -6.991 9.271 1.00 58.00 71 ASN A CA 1
ATOM 537 C C . ASN A 1 71 ? 5.970 -8.301 9.630 1.00 58.00 71 ASN A C 1
ATOM 539 O O . ASN A 1 71 ? 6.020 -8.613 10.841 1.00 58.00 71 ASN A O 1
#

Foldseek 3Di:
DCLVVDLCLLVVQQPDPCNLVVLVVLVVVCVVCVVVPNDDPVSVVSNVVSVVSLVSNCPRPVNVVVSVVVD

Radius of gyration: 13.26 Å; chains: 1; bounding box: 30×22×33 Å

Secondary structure (DSSP, 8-state):
--TTT-TTHHHHHHHSTTHHHHHHHHHHTTHHHHTTT---HHHHHHHHHHHHHHHHHHHSHHHHHHHHHT-

InterPro domains:
  IPR007216 CCR4-NOT transcription complex subunit 9 [PF04078] (1-69)
  IPR007216 CCR4-NOT transcription complex subunit 9 [PTHR12262] (1-69)
  IPR011989 Armadillo-like helical [G3DSA:1.25.10.10] (1-71)